Protein AF-B8FWB6-F1 (afdb_monomer_lite)

Organism: Desulfitobacterium hafniense (strain DSM 10664 / DCB-2) (NCBI:txid272564)

Radius of gyration: 32.92 Å; chains: 1; bounding box: 73×49×79 Å

Structure (mmCIF, N/CA/C/O backbone):
data_AF-B8FWB6-F1
#
_entry.id   AF-B8FWB6-F1
#
loop_
_atom_site.group_PDB
_atom_site.id
_atom_site.type_symbol
_atom_site.label_atom_id
_atom_site.label_alt_id
_atom_site.label_comp_id
_atom_site.label_asym_id
_atom_site.label_entity_id
_atom_site.label_seq_id
_atom_site.pdbx_PDB_ins_code
_atom_site.Cartn_x
_atom_site.Cartn_y
_atom_site.Cartn_z
_atom_site.occupancy
_atom_site.B_iso_or_equiv
_atom_site.auth_seq_id
_atom_site.auth_comp_id
_atom_site.auth_asym_id
_atom_site.auth_atom_id
_atom_site.pdbx_PDB_model_num
ATOM 1 N N . MET A 1 1 ? -15.946 18.184 -2.986 1.00 56.81 1 MET A N 1
ATOM 2 C CA . MET A 1 1 ? -15.742 16.822 -3.520 1.00 56.81 1 MET A CA 1
ATOM 3 C C . MET A 1 1 ? -15.189 15.995 -2.374 1.00 56.81 1 MET A C 1
ATOM 5 O O . MET A 1 1 ? -14.313 16.509 -1.695 1.00 56.81 1 MET A O 1
ATOM 9 N N . PHE A 1 2 ? -15.755 14.824 -2.084 1.00 66.94 2 PHE A N 1
ATOM 10 C CA . PHE A 1 2 ? -15.231 13.931 -1.046 1.00 66.94 2 PHE A CA 1
ATOM 11 C C . PHE A 1 2 ? -14.484 12.796 -1.743 1.00 66.94 2 PHE A C 1
ATOM 13 O O . PHE A 1 2 ? -15.059 12.177 -2.639 1.00 66.94 2 PHE A O 1
ATOM 20 N N . ALA A 1 3 ? -13.228 12.555 -1.376 1.00 77.62 3 ALA A N 1
ATOM 21 C CA . ALA A 1 3 ? -12.459 11.421 -1.881 1.00 77.62 3 ALA A CA 1
ATOM 22 C C . ALA A 1 3 ? -12.557 10.273 -0.873 1.00 77.62 3 ALA A C 1
ATOM 24 O O . ALA A 1 3 ? -12.414 10.500 0.328 1.00 77.62 3 ALA A O 1
ATOM 25 N N . LEU A 1 4 ? -12.838 9.061 -1.352 1.00 84.69 4 LEU A N 1
ATOM 26 C CA . LEU A 1 4 ? -12.822 7.849 -0.538 1.00 84.69 4 LEU A CA 1
ATOM 27 C C . LEU A 1 4 ? -11.681 6.964 -1.027 1.00 84.69 4 LEU A C 1
ATOM 29 O O . LEU A 1 4 ? -11.720 6.466 -2.152 1.00 84.69 4 LEU A O 1
ATOM 33 N N . TYR A 1 5 ? -10.698 6.750 -0.164 1.00 90.81 5 TYR A N 1
ATOM 34 C CA . TYR A 1 5 ? -9.615 5.810 -0.392 1.00 90.81 5 TYR A CA 1
ATOM 35 C C . TYR A 1 5 ? -9.910 4.529 0.369 1.00 90.81 5 TYR A C 1
ATOM 37 O O . TYR A 1 5 ? -10.169 4.550 1.573 1.00 90.81 5 TYR A O 1
ATOM 45 N N . ARG A 1 6 ? -9.867 3.409 -0.347 1.00 94.12 6 ARG A N 1
ATOM 46 C CA . ARG A 1 6 ? -10.013 2.076 0.220 1.00 94.12 6 ARG A CA 1
ATOM 47 C C . ARG A 1 6 ? -8.714 1.316 0.016 1.00 94.12 6 ARG A C 1
ATOM 49 O O . ARG A 1 6 ? -8.237 1.219 -1.111 1.00 94.12 6 ARG A O 1
ATOM 56 N N . LEU A 1 7 ? -8.187 0.761 1.098 1.00 94.12 7 LEU A N 1
ATOM 57 C CA . LEU A 1 7 ? -7.003 -0.085 1.080 1.00 94.12 7 LEU A CA 1
ATOM 58 C C . LEU A 1 7 ? -7.330 -1.413 1.755 1.00 94.12 7 LEU A C 1
ATOM 60 O O . LEU A 1 7 ? -7.676 -1.436 2.934 1.00 94.12 7 LEU A O 1
ATOM 64 N N . ASP A 1 8 ? -7.215 -2.505 1.010 1.00 94.50 8 ASP A N 1
ATOM 65 C CA . ASP A 1 8 ? -7.335 -3.862 1.537 1.00 94.50 8 ASP A CA 1
ATOM 66 C C . ASP A 1 8 ? -5.921 -4.424 1.802 1.00 94.50 8 ASP A C 1
ATOM 68 O O . ASP A 1 8 ? -5.009 -4.245 0.994 1.00 94.50 8 ASP A O 1
ATOM 72 N N . LEU A 1 9 ? -5.728 -5.061 2.959 1.00 92.81 9 LEU A N 1
ATOM 73 C CA . LEU A 1 9 ? -4.453 -5.599 3.450 1.00 92.81 9 LEU A CA 1
ATOM 74 C C . LEU A 1 9 ? -4.632 -7.058 3.895 1.00 92.81 9 LEU A C 1
ATOM 76 O O . LEU A 1 9 ? -5.729 -7.444 4.312 1.00 92.81 9 LEU A O 1
ATOM 80 N N . GLU A 1 10 ? -3.546 -7.840 3.857 1.00 91.62 10 GLU A N 1
ATOM 81 C CA . GLU A 1 10 ? -3.520 -9.268 4.236 1.00 91.62 10 GLU A CA 1
ATOM 82 C C . GLU A 1 10 ? -4.704 -10.049 3.629 1.00 91.62 10 GLU A C 1
ATOM 84 O O . GLU A 1 10 ? -5.541 -10.596 4.349 1.00 91.62 10 GLU A O 1
ATOM 89 N N . ASP A 1 11 ? -4.828 -10.020 2.299 1.00 91.94 11 ASP A N 1
ATOM 90 C CA . ASP A 1 11 ? -5.892 -10.704 1.546 1.00 91.94 11 ASP A CA 1
ATOM 91 C C . ASP A 1 11 ? -7.320 -10.355 2.010 1.00 91.94 11 ASP A C 1
ATOM 93 O O . ASP A 1 11 ? -8.226 -11.189 2.052 1.00 91.94 11 ASP A O 1
ATOM 97 N N . GLY A 1 12 ? -7.535 -9.090 2.384 1.00 90.88 12 GLY A N 1
ATOM 98 C CA . GLY A 1 12 ? -8.841 -8.583 2.815 1.00 90.88 12 GLY A CA 1
ATOM 99 C C . GLY A 1 12 ? -9.182 -8.896 4.273 1.00 90.88 12 GLY A C 1
ATOM 100 O O . GLY A 1 12 ? -10.311 -8.662 4.715 1.00 90.88 12 GLY A O 1
ATOM 101 N N . LYS A 1 13 ? -8.222 -9.400 5.058 1.00 93.50 13 LYS A N 1
ATOM 102 C CA . LYS A 1 13 ? -8.368 -9.510 6.513 1.00 93.50 13 LYS A CA 1
ATOM 103 C C . LYS A 1 13 ? -8.562 -8.140 7.156 1.00 93.50 13 LYS A C 1
ATOM 105 O O . LYS A 1 13 ? -9.399 -8.016 8.055 1.00 93.50 13 LYS A O 1
ATOM 110 N N . TYR A 1 14 ? -7.834 -7.133 6.681 1.00 94.06 14 TYR A N 1
ATOM 111 C CA . TYR A 1 14 ? -7.979 -5.755 7.126 1.00 94.06 14 TYR A CA 1
ATOM 112 C C . TYR A 1 14 ? -8.366 -4.849 5.956 1.00 94.06 14 TYR A C 1
ATOM 114 O O . TYR A 1 14 ? -7.810 -4.964 4.867 1.00 94.06 14 TYR A O 1
ATOM 122 N N . THR A 1 15 ? -9.283 -3.914 6.195 1.00 94.31 15 THR A N 1
ATOM 123 C CA . THR A 1 15 ? -9.647 -2.873 5.224 1.00 94.31 15 THR A CA 1
ATOM 124 C C . THR A 1 15 ? -9.600 -1.517 5.908 1.00 94.31 15 THR A C 1
ATOM 126 O O . THR A 1 15 ? -10.171 -1.351 6.984 1.00 94.31 15 THR A O 1
ATOM 129 N N . ILE A 1 16 ? -8.956 -0.540 5.281 1.00 92.50 16 ILE A N 1
ATOM 130 C CA . ILE A 1 16 ? -8.940 0.854 5.722 1.00 92.50 16 ILE A CA 1
ATOM 131 C C . ILE A 1 16 ? -9.769 1.677 4.747 1.00 92.50 16 ILE A C 1
ATOM 133 O O . ILE A 1 16 ? -9.596 1.578 3.532 1.00 92.50 16 ILE A O 1
ATOM 137 N N . LEU A 1 17 ? -10.660 2.493 5.298 1.00 92.44 17 LEU A N 1
ATOM 138 C CA . LEU A 1 17 ? -11.448 3.481 4.582 1.00 92.44 17 LEU A CA 1
ATOM 139 C C . LEU A 1 17 ? -11.032 4.861 5.087 1.00 92.44 17 LEU A C 1
ATOM 141 O O . LEU A 1 17 ? -11.233 5.195 6.257 1.00 92.44 17 LEU A O 1
ATOM 145 N N . LEU A 1 18 ? -10.429 5.649 4.203 1.00 91.25 18 LEU A N 1
ATOM 146 C CA . LEU A 1 18 ? -10.054 7.028 4.475 1.00 91.25 18 LEU A CA 1
ATOM 147 C C . LEU A 1 18 ? -10.947 7.944 3.647 1.00 91.25 18 LEU A C 1
ATOM 149 O O . LEU A 1 18 ? -10.930 7.874 2.417 1.00 91.25 18 LEU A O 1
ATOM 153 N N . GLN A 1 19 ? -11.719 8.802 4.304 1.00 89.81 19 GLN A N 1
ATOM 154 C CA . GLN A 1 19 ? -12.521 9.803 3.612 1.00 89.81 19 GLN A CA 1
ATOM 155 C C . GLN A 1 19 ? -11.936 11.190 3.850 1.00 89.81 19 GLN A C 1
ATOM 157 O O . GLN A 1 19 ? -11.780 11.621 4.992 1.00 89.81 19 GLN A O 1
ATOM 162 N N . GLU A 1 20 ? -11.647 11.899 2.766 1.00 85.81 20 GLU A N 1
ATOM 163 C CA . GLU A 1 20 ? -11.200 13.288 2.799 1.00 85.81 20 GLU A CA 1
ATOM 164 C C . GLU A 1 20 ? -12.361 14.222 2.441 1.00 85.81 20 GLU A C 1
ATOM 166 O O . GLU A 1 20 ? -13.031 14.058 1.415 1.00 85.81 20 GLU A O 1
ATOM 171 N N . GLY A 1 21 ? -12.608 15.206 3.306 1.00 81.50 21 GLY A N 1
ATOM 172 C CA . GLY A 1 21 ? -13.587 16.273 3.111 1.00 81.50 21 GLY A CA 1
ATOM 173 C C . GLY A 1 21 ? -13.016 17.651 3.441 1.00 81.50 21 GLY A C 1
ATOM 174 O O . GLY A 1 21 ? -11.816 17.802 3.627 1.00 81.50 21 GLY A O 1
ATOM 175 N N . LEU A 1 22 ? -13.887 18.665 3.535 1.00 72.94 22 LEU A N 1
ATOM 176 C CA . LEU A 1 22 ? -13.553 20.072 3.832 1.00 72.94 22 LEU A CA 1
ATOM 177 C C . LEU A 1 22 ? -12.783 20.238 5.165 1.00 72.94 22 LEU A C 1
ATOM 179 O O . LEU A 1 22 ? -13.369 20.577 6.192 1.00 72.94 22 LEU A O 1
ATOM 183 N N . GLY A 1 23 ? -11.474 19.977 5.154 1.00 72.69 23 GLY A N 1
ATOM 184 C CA . GLY A 1 23 ? -10.579 20.074 6.310 1.00 72.69 23 GLY A CA 1
ATOM 185 C C . GLY A 1 23 ? -10.766 18.989 7.378 1.00 72.69 23 GLY A C 1
ATOM 186 O O . GLY A 1 23 ? -10.279 19.153 8.494 1.00 72.69 23 GLY A O 1
ATOM 187 N N . LYS A 1 24 ? -11.484 17.899 7.078 1.00 77.81 24 LYS A N 1
ATOM 188 C CA . LYS A 1 24 ? -11.668 16.765 7.995 1.00 77.81 24 LYS A CA 1
ATOM 189 C C . LYS A 1 24 ? -11.364 15.456 7.289 1.00 77.81 24 LYS A C 1
ATOM 191 O O . LYS A 1 24 ? -11.783 15.257 6.151 1.00 77.81 24 LYS A O 1
ATOM 196 N N . PHE A 1 25 ? -10.712 14.567 8.025 1.00 83.00 25 PHE A N 1
ATOM 197 C CA . PHE A 1 25 ? -10.454 13.195 7.620 1.00 83.00 25 PHE A CA 1
ATOM 198 C C . PHE A 1 25 ? -11.224 12.256 8.544 1.00 83.00 25 PHE A C 1
ATOM 200 O O . PHE A 1 25 ? -11.179 12.429 9.765 1.00 83.00 25 PHE A O 1
ATOM 207 N N . SER A 1 26 ? -11.937 11.285 7.978 1.00 86.12 26 SER A N 1
ATOM 208 C CA . SER A 1 26 ? -12.396 10.119 8.734 1.00 86.12 26 SER A CA 1
ATOM 209 C C . SER A 1 26 ? -11.491 8.935 8.421 1.00 86.12 26 SER A C 1
ATOM 211 O O . SER A 1 26 ? -11.098 8.715 7.274 1.00 86.12 26 SER A O 1
ATOM 213 N N . PHE A 1 27 ? -11.136 8.200 9.470 1.00 88.75 27 PHE A N 1
ATOM 214 C CA . PHE A 1 27 ? -10.385 6.958 9.385 1.00 88.75 27 PHE A CA 1
ATOM 215 C C . PHE A 1 27 ? -11.251 5.853 9.979 1.00 88.75 27 PHE A C 1
ATOM 217 O O . PHE A 1 27 ? -11.571 5.884 11.169 1.00 88.75 27 PHE A O 1
ATOM 224 N N . GLU A 1 28 ? -11.632 4.887 9.153 1.00 90.38 28 GLU A N 1
ATOM 225 C CA . GLU A 1 28 ? -12.371 3.704 9.576 1.00 90.38 28 GLU A CA 1
ATOM 226 C C . GLU A 1 28 ? -11.577 2.451 9.213 1.00 90.38 28 GLU A C 1
ATOM 228 O O . GLU A 1 28 ? -11.095 2.308 8.090 1.00 90.38 28 GLU A O 1
ATOM 233 N N . ALA A 1 29 ? -11.458 1.526 10.164 1.00 91.94 29 ALA A N 1
ATOM 234 C CA . ALA A 1 29 ? -10.860 0.221 9.931 1.00 91.94 29 ALA A CA 1
ATOM 235 C C . ALA A 1 29 ? -11.925 -0.869 10.037 1.00 91.94 29 ALA A C 1
ATOM 237 O O . ALA A 1 29 ? -12.797 -0.837 10.913 1.00 91.94 29 ALA A O 1
ATOM 238 N N . LEU A 1 30 ? -11.827 -1.861 9.159 1.00 93.06 30 LEU A N 1
ATOM 239 C CA . LEU A 1 30 ? -12.614 -3.080 9.196 1.00 93.06 30 LEU A CA 1
ATOM 240 C C . LEU A 1 30 ? -11.688 -4.280 9.405 1.00 93.06 30 LEU A C 1
ATOM 242 O O . LEU A 1 30 ? -10.607 -4.345 8.819 1.00 93.06 30 LEU A O 1
ATOM 246 N N . ARG A 1 31 ? -12.145 -5.263 10.181 1.00 92.50 31 ARG A N 1
ATOM 247 C CA . ARG A 1 31 ? -11.536 -6.595 10.275 1.00 92.50 31 ARG A CA 1
ATOM 248 C C . ARG A 1 31 ? -12.531 -7.626 9.785 1.00 92.50 31 ARG A C 1
ATOM 250 O O . ARG A 1 31 ? -13.647 -7.691 10.304 1.00 92.50 31 ARG A O 1
ATOM 257 N N . HIS A 1 32 ? -12.154 -8.403 8.774 1.00 92.75 32 HIS A N 1
ATOM 258 C CA . HIS A 1 32 ? -13.056 -9.344 8.101 1.00 92.75 32 HIS A CA 1
ATOM 259 C C . HIS A 1 32 ? -14.400 -8.687 7.715 1.00 92.75 32 HIS A C 1
ATOM 261 O O . HIS A 1 32 ? -15.478 -9.233 7.957 1.00 92.75 32 HIS A O 1
ATOM 267 N N . GLY A 1 33 ? -14.333 -7.458 7.190 1.00 91.88 33 GLY A N 1
ATOM 268 C CA . GLY A 1 33 ? -15.495 -6.682 6.745 1.00 91.88 33 GLY A CA 1
ATOM 269 C C . GLY A 1 33 ? -16.361 -6.056 7.847 1.00 91.88 33 GLY A C 1
ATOM 270 O O . GLY A 1 33 ? -17.363 -5.421 7.529 1.00 91.88 33 GLY A O 1
ATOM 271 N N . LYS A 1 34 ? -16.011 -6.194 9.133 1.00 90.75 34 LYS A N 1
ATOM 272 C CA . LYS A 1 34 ? -16.752 -5.578 10.250 1.00 90.75 34 LYS A CA 1
ATOM 273 C C . LYS A 1 34 ? -15.994 -4.398 10.835 1.00 90.75 34 LYS A C 1
ATOM 275 O O . LYS A 1 34 ? -14.781 -4.486 10.993 1.00 90.75 34 LYS A O 1
ATOM 280 N N . SER A 1 35 ? -16.718 -3.336 11.203 1.00 91.25 35 SER A N 1
ATOM 281 C CA . SER A 1 35 ? -16.140 -2.162 11.870 1.00 91.25 35 SER A CA 1
ATOM 282 C C . SER A 1 35 ? -15.335 -2.579 13.086 1.00 91.25 35 SER A C 1
ATOM 284 O O . SER A 1 35 ? -15.798 -3.353 13.931 1.00 91.25 35 SER A O 1
ATOM 286 N N . TRP A 1 36 ? -14.124 -2.055 13.151 1.00 88.25 36 TRP A N 1
ATOM 287 C CA . TRP A 1 36 ? -13.141 -2.490 14.101 1.00 88.25 36 TRP A CA 1
ATOM 288 C C . TRP A 1 36 ? -12.570 -1.292 14.854 1.00 88.25 36 TRP A C 1
ATOM 290 O O . TRP A 1 36 ? -12.093 -0.328 14.264 1.00 88.25 36 TRP A O 1
ATOM 300 N N . ARG A 1 37 ? -12.728 -1.323 16.181 1.00 77.62 37 ARG A N 1
ATOM 301 C CA . ARG A 1 37 ? -12.531 -0.155 17.056 1.00 77.62 37 ARG A CA 1
ATOM 302 C C . ARG A 1 37 ? -11.225 -0.181 17.832 1.00 77.62 37 ARG A C 1
ATOM 304 O O . ARG A 1 37 ? -10.782 0.871 18.277 1.00 77.62 37 ARG A O 1
ATOM 311 N N . ASP A 1 38 ? -10.651 -1.363 18.023 1.00 76.81 38 ASP A N 1
ATOM 312 C CA . ASP A 1 38 ? -9.384 -1.511 18.724 1.00 76.81 38 ASP A CA 1
ATOM 313 C C . ASP A 1 38 ? -8.263 -1.647 17.700 1.00 76.81 38 ASP A C 1
ATOM 315 O O . ASP A 1 38 ? -8.044 -2.714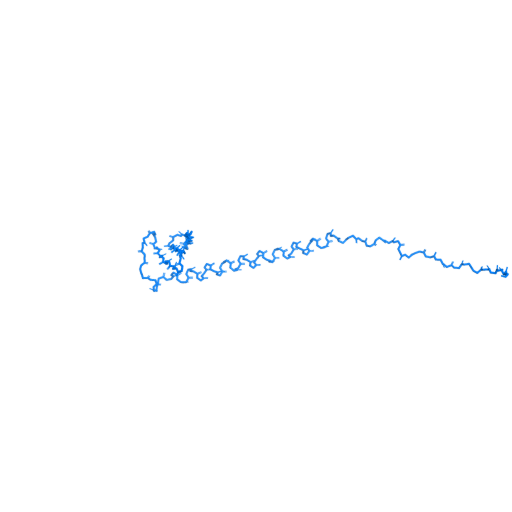 17.136 1.00 76.81 38 ASP A O 1
ATOM 319 N N . LEU A 1 39 ? -7.611 -0.524 17.413 1.00 73.62 39 LEU A N 1
ATOM 320 C CA . LEU A 1 39 ? -6.486 -0.461 16.480 1.00 73.62 39 LEU A CA 1
ATOM 321 C C . LEU A 1 39 ? -5.156 -0.795 17.171 1.00 73.62 39 LEU A C 1
ATOM 323 O O . LEU A 1 39 ? -4.119 -0.868 16.510 1.00 73.62 39 LEU A O 1
ATOM 327 N N . VAL A 1 40 ? -5.166 -0.968 18.497 1.00 72.44 40 VAL A N 1
ATOM 328 C CA . VAL A 1 40 ? -3.971 -1.215 19.300 1.00 72.44 40 VAL A CA 1
ATOM 329 C C . VAL A 1 40 ? -3.792 -2.724 19.472 1.00 72.44 40 VAL A C 1
ATOM 331 O O . VAL A 1 40 ? -4.655 -3.418 19.989 1.00 72.44 40 VAL A O 1
ATOM 334 N N . GLY A 1 41 ? -2.638 -3.249 19.055 1.00 71.38 41 GLY A N 1
ATOM 335 C CA . GLY A 1 41 ? -2.227 -4.624 19.373 1.00 71.38 41 GLY A CA 1
ATOM 336 C C . GLY A 1 41 ? -2.654 -5.729 18.399 1.00 71.38 41 GLY A C 1
ATOM 337 O O . GLY A 1 41 ? -2.276 -6.875 18.607 1.00 71.38 41 GLY A O 1
ATOM 338 N N . ASP A 1 42 ? -3.361 -5.424 17.313 1.00 72.00 42 ASP A N 1
ATOM 339 C CA . ASP A 1 42 ? -3.827 -6.445 16.351 1.00 72.00 42 ASP A CA 1
ATOM 340 C C . ASP A 1 42 ? -3.183 -6.274 14.968 1.00 72.00 42 ASP A C 1
ATOM 342 O O . ASP A 1 42 ? -3.833 -6.354 13.930 1.00 72.00 42 ASP A O 1
ATOM 346 N N . ASN A 1 43 ? -1.879 -5.993 14.957 1.00 86.44 43 ASN A N 1
ATOM 347 C CA . ASN A 1 43 ? -1.013 -6.003 13.774 1.00 86.44 43 ASN A CA 1
ATOM 348 C C . ASN A 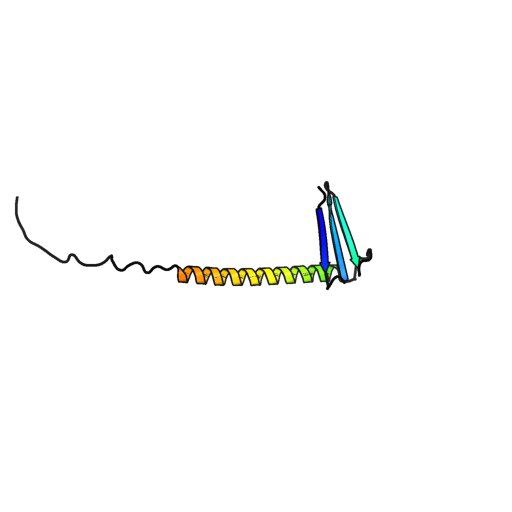1 43 ? -1.465 -5.163 12.564 1.00 86.44 43 ASN A C 1
ATOM 350 O O . ASN A 1 43 ? -0.791 -5.202 11.546 1.00 86.44 43 ASN A O 1
ATOM 354 N N . LEU A 1 44 ? -2.517 -4.341 12.646 1.00 86.31 44 LEU A N 1
ATOM 355 C CA . LEU A 1 44 ? -2.955 -3.498 11.528 1.00 86.31 44 LEU A CA 1
ATOM 356 C C . LEU A 1 44 ? -1.851 -2.529 11.091 1.00 86.31 44 LEU A C 1
ATOM 358 O O . LEU A 1 44 ? -1.573 -2.382 9.905 1.00 86.31 44 LEU A O 1
ATOM 362 N N . VAL A 1 45 ? -1.189 -1.897 12.062 1.00 88.12 45 VAL A N 1
ATOM 363 C CA . VAL A 1 45 ? -0.036 -1.021 11.805 1.00 88.12 45 VAL A CA 1
ATOM 364 C C . VAL A 1 45 ? 1.124 -1.815 11.209 1.00 88.12 45 VAL A C 1
ATOM 366 O O . VAL A 1 45 ? 1.786 -1.339 10.294 1.00 88.12 45 VAL A O 1
ATOM 369 N N . PHE A 1 46 ? 1.346 -3.041 11.685 1.00 90.19 46 PHE A N 1
ATOM 370 C CA . PHE A 1 46 ? 2.354 -3.927 11.112 1.00 90.19 46 PHE A CA 1
ATOM 371 C C . PHE A 1 46 ? 2.028 -4.268 9.650 1.00 90.19 46 PHE A C 1
ATOM 373 O O . PHE A 1 46 ? 2.893 -4.116 8.798 1.00 90.19 46 PHE A O 1
ATOM 380 N N . ALA A 1 47 ? 0.782 -4.631 9.340 1.00 90.25 47 ALA A N 1
ATOM 381 C CA . ALA A 1 47 ? 0.320 -4.921 7.985 1.00 90.25 47 ALA A CA 1
ATOM 382 C C . ALA A 1 47 ? 0.467 -3.706 7.055 1.00 90.25 47 ALA A C 1
ATOM 384 O O . ALA A 1 47 ? 0.907 -3.848 5.917 1.00 90.25 47 ALA A O 1
ATOM 385 N N . LEU A 1 48 ? 0.164 -2.501 7.552 1.00 91.31 48 LEU A N 1
ATOM 386 C CA . LEU A 1 48 ? 0.410 -1.246 6.837 1.00 91.31 48 LEU A CA 1
ATOM 387 C C . LEU A 1 48 ? 1.894 -1.048 6.514 1.00 91.31 48 LEU A C 1
ATOM 389 O O . LEU A 1 48 ? 2.238 -0.765 5.369 1.00 91.31 48 LEU A O 1
ATOM 393 N N . VAL A 1 49 ? 2.774 -1.212 7.504 1.00 93.44 49 VAL A N 1
ATOM 394 C CA . VAL A 1 49 ? 4.225 -1.065 7.313 1.00 93.44 49 VAL A CA 1
ATOM 395 C C . VAL A 1 49 ? 4.759 -2.117 6.344 1.00 93.44 49 VAL A C 1
ATOM 397 O O . VAL A 1 49 ? 5.523 -1.774 5.446 1.00 93.44 49 VAL A O 1
ATOM 400 N N . SER A 1 50 ? 4.334 -3.375 6.472 1.00 93.56 50 SER A N 1
ATOM 401 C CA . SER A 1 50 ? 4.683 -4.438 5.524 1.00 93.56 50 SER A CA 1
ATOM 402 C C . SER A 1 50 ? 4.264 -4.072 4.104 1.00 93.56 50 SER A C 1
ATOM 404 O O . SER A 1 50 ? 5.079 -4.168 3.190 1.00 93.56 50 SER A O 1
ATOM 406 N N . ARG A 1 51 ? 3.045 -3.545 3.922 1.00 94.69 51 ARG A N 1
ATOM 407 C CA . ARG A 1 51 ? 2.566 -3.124 2.605 1.00 94.69 51 ARG A CA 1
ATOM 408 C C . ARG A 1 51 ? 3.382 -1.976 2.013 1.00 94.69 51 ARG A C 1
ATOM 410 O O . ARG A 1 51 ? 3.659 -1.990 0.820 1.00 94.69 51 ARG A O 1
ATOM 417 N N . ILE A 1 52 ? 3.777 -0.995 2.825 1.00 95.19 52 ILE A N 1
ATOM 418 C CA . ILE A 1 52 ? 4.658 0.093 2.375 1.00 95.19 52 ILE A CA 1
ATOM 419 C C . ILE A 1 52 ? 5.994 -0.480 1.900 1.00 95.19 52 ILE A C 1
ATOM 421 O O . ILE A 1 52 ? 6.424 -0.164 0.798 1.00 95.19 52 ILE A O 1
ATOM 425 N N . ARG A 1 53 ? 6.600 -1.384 2.675 1.00 96.81 53 ARG A N 1
ATOM 426 C CA . ARG A 1 53 ? 7.879 -2.008 2.312 1.00 96.81 53 ARG A CA 1
ATOM 427 C C . ARG A 1 53 ? 7.805 -2.811 1.014 1.00 96.81 53 ARG A C 1
ATOM 429 O O . ARG A 1 53 ? 8.738 -2.761 0.223 1.00 96.81 53 ARG A O 1
ATOM 436 N N . GLU A 1 54 ? 6.716 -3.543 0.787 1.00 95.38 54 GLU A N 1
ATOM 437 C CA . GLU A 1 54 ? 6.478 -4.252 -0.479 1.00 95.38 54 GLU A CA 1
ATOM 438 C C . GLU A 1 54 ? 6.386 -3.289 -1.667 1.00 95.38 54 GLU A C 1
ATOM 440 O O . GLU A 1 54 ? 6.962 -3.546 -2.725 1.00 95.38 54 GLU A O 1
ATOM 445 N N . LEU A 1 55 ? 5.663 -2.177 -1.496 1.00 95.25 55 LEU A N 1
ATOM 446 C CA . LEU A 1 55 ? 5.517 -1.157 -2.533 1.00 95.25 55 LEU A CA 1
ATOM 447 C C . LEU A 1 55 ? 6.851 -0.463 -2.827 1.00 95.25 55 LEU A C 1
ATOM 449 O O . LEU A 1 55 ? 7.177 -0.267 -3.992 1.00 95.25 55 LEU A O 1
ATOM 453 N N . GLU A 1 56 ? 7.632 -0.135 -1.797 1.00 96.50 56 GLU A N 1
ATOM 454 C CA . GLU A 1 56 ? 8.975 0.438 -1.940 1.00 96.50 56 GLU A CA 1
ATOM 455 C C . GLU A 1 56 ? 9.928 -0.517 -2.667 1.00 96.50 56 GLU A C 1
ATOM 457 O O . GLU A 1 56 ? 10.652 -0.085 -3.559 1.00 96.50 56 GLU A O 1
ATOM 462 N N . ALA A 1 57 ? 9.903 -1.811 -2.331 1.00 96.06 57 ALA A N 1
ATOM 463 C CA . ALA A 1 57 ? 10.703 -2.820 -3.024 1.00 96.06 57 ALA A CA 1
ATOM 464 C C . ALA A 1 57 ? 10.313 -2.920 -4.505 1.00 96.06 57 ALA A C 1
ATOM 466 O O . ALA A 1 57 ? 11.168 -2.783 -5.370 1.00 96.06 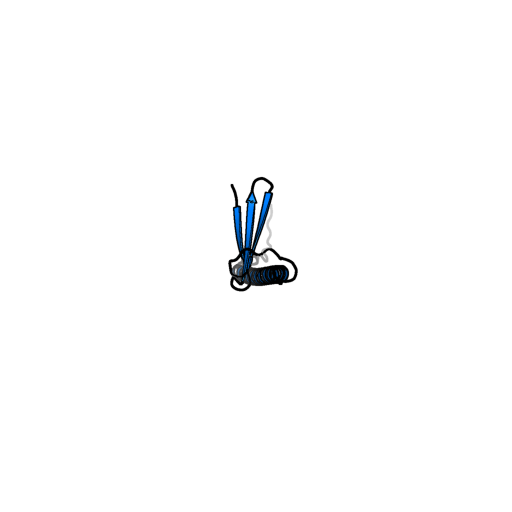57 ALA A O 1
ATOM 467 N N . THR A 1 58 ? 9.013 -3.032 -4.794 1.00 96.44 58 THR A N 1
ATOM 468 C CA . THR A 1 58 ? 8.503 -3.099 -6.175 1.00 96.44 58 THR A CA 1
ATOM 469 C C . THR A 1 58 ? 8.897 -1.861 -6.987 1.00 96.44 58 THR A C 1
ATOM 471 O O . THR A 1 58 ? 9.224 -1.964 -8.165 1.00 96.44 58 THR A O 1
ATOM 474 N N . LEU A 1 59 ? 8.853 -0.677 -6.368 1.00 96.25 59 LEU A N 1
ATOM 475 C CA . LEU A 1 59 ? 9.238 0.572 -7.019 1.00 96.25 59 LEU A CA 1
ATOM 476 C C . LEU A 1 59 ? 10.739 0.595 -7.320 1.00 96.25 59 LEU A C 1
ATOM 478 O O . LEU A 1 59 ? 11.122 0.986 -8.419 1.00 96.25 59 LEU A O 1
ATOM 482 N N . ASN A 1 60 ? 11.576 0.151 -6.380 1.00 96.31 60 ASN A N 1
ATOM 483 C CA . ASN A 1 60 ? 13.017 0.051 -6.602 1.00 96.31 60 ASN A CA 1
ATOM 484 C C . ASN A 1 60 ? 13.349 -0.920 -7.740 1.00 96.31 60 ASN A C 1
ATOM 486 O O . ASN A 1 60 ? 14.094 -0.532 -8.636 1.00 96.31 60 ASN A O 1
ATOM 490 N N . ASP A 1 61 ? 12.746 -2.111 -7.747 1.00 96.44 61 ASP A N 1
ATOM 491 C CA . ASP A 1 61 ? 12.951 -3.115 -8.798 1.00 96.44 61 ASP A CA 1
ATOM 492 C C . ASP A 1 61 ? 12.564 -2.548 -10.177 1.00 96.44 61 ASP A C 1
ATOM 494 O O . ASP A 1 61 ? 13.336 -2.616 -11.132 1.00 96.44 61 ASP A O 1
ATOM 498 N N . ALA A 1 62 ? 11.401 -1.891 -10.270 1.00 94.44 62 ALA A N 1
ATOM 499 C CA . ALA A 1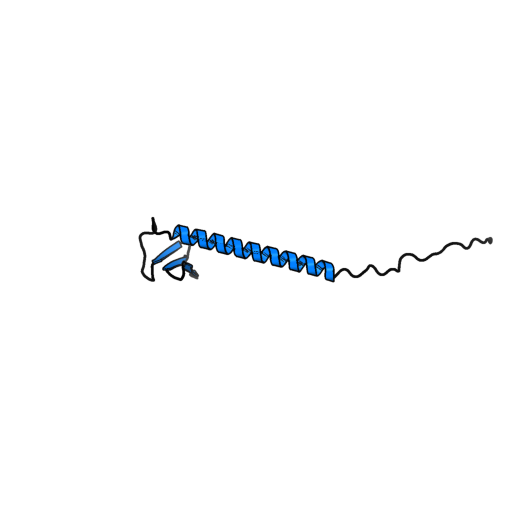 62 ? 10.957 -1.247 -11.506 1.00 94.44 62 ALA A CA 1
ATOM 500 C C . ALA A 1 62 ? 11.897 -0.109 -11.948 1.00 94.44 62 ALA A C 1
ATOM 502 O O . ALA A 1 62 ? 12.142 0.077 -13.139 1.00 94.44 62 ALA A O 1
ATOM 503 N N . CYS A 1 63 ? 12.437 0.668 -11.006 1.00 94.50 63 CYS A N 1
ATOM 504 C CA . CYS A 1 63 ? 13.412 1.712 -11.312 1.00 94.50 63 CYS A CA 1
ATOM 505 C C . CYS A 1 63 ? 14.760 1.153 -11.788 1.00 94.50 63 CYS A C 1
ATOM 507 O O . CYS A 1 63 ? 15.429 1.820 -12.575 1.00 94.50 63 CYS A O 1
ATOM 509 N N . GLU A 1 64 ? 15.188 -0.015 -11.309 1.00 95.88 64 GLU A N 1
ATOM 510 C CA . GLU A 1 64 ? 16.393 -0.686 -11.808 1.00 95.88 64 GLU A CA 1
ATOM 511 C C . GLU A 1 64 ? 16.189 -1.185 -13.240 1.00 95.88 64 GLU A C 1
ATOM 513 O O . GLU A 1 64 ? 16.998 -0.861 -14.107 1.00 95.88 64 GLU A O 1
ATOM 518 N N . GLU A 1 65 ? 15.062 -1.843 -13.522 1.00 95.31 65 GLU A N 1
ATOM 519 C CA . GLU A 1 65 ? 14.722 -2.312 -14.871 1.00 95.31 65 GLU A CA 1
ATOM 520 C C . GLU A 1 65 ? 14.666 -1.157 -15.887 1.00 95.31 65 GLU A C 1
ATOM 522 O O . GLU A 1 65 ? 15.216 -1.253 -16.985 1.00 95.31 65 GLU A O 1
ATOM 527 N N . ILE A 1 66 ? 14.070 -0.019 -15.507 1.00 94.50 66 ILE A N 1
ATOM 528 C CA . ILE A 1 66 ? 14.044 1.179 -16.360 1.00 94.50 66 ILE A CA 1
ATOM 529 C C . ILE A 1 66 ? 15.465 1.653 -16.694 1.00 94.50 66 ILE A C 1
ATOM 531 O O . ILE A 1 66 ? 15.737 1.956 -17.853 1.00 94.50 66 ILE A O 1
ATOM 535 N N . LYS A 1 67 ? 16.386 1.678 -15.721 1.00 94.56 67 LYS A N 1
ATOM 536 C CA . LYS A 1 67 ? 17.776 2.107 -15.960 1.00 94.56 67 LYS A CA 1
ATOM 537 C C . LYS A 1 67 ? 18.519 1.170 -16.909 1.00 94.56 67 LYS A C 1
ATOM 539 O O . LYS A 1 67 ? 19.289 1.639 -17.742 1.00 94.56 67 LYS A O 1
ATOM 544 N N . GLU A 1 68 ? 18.316 -0.140 -16.784 1.00 91.50 68 GLU A N 1
ATOM 545 C CA . GLU A 1 68 ? 18.933 -1.125 -17.681 1.00 91.50 68 GLU A CA 1
ATOM 546 C C . GLU A 1 68 ? 18.446 -0.958 -19.127 1.00 91.50 68 GLU A C 1
ATOM 548 O O . GLU A 1 68 ? 19.240 -1.001 -20.075 1.00 91.50 68 GLU A O 1
ATOM 553 N N . LEU A 1 69 ? 17.144 -0.714 -19.299 1.00 89.81 69 LEU A N 1
ATOM 554 C CA . LEU A 1 69 ? 16.548 -0.439 -20.604 1.00 89.81 69 LEU A CA 1
ATOM 555 C C . LEU A 1 69 ? 17.047 0.884 -21.198 1.00 89.81 69 LEU A C 1
ATOM 557 O O . LEU A 1 69 ? 17.353 0.932 -2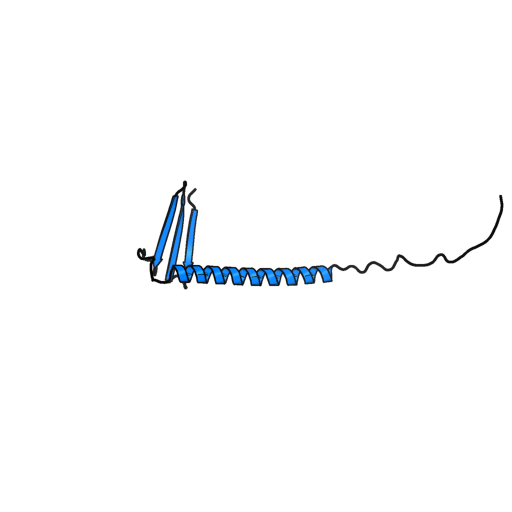2.389 1.00 89.81 69 LEU A O 1
ATOM 561 N N . GLU A 1 70 ? 17.167 1.938 -20.386 1.00 90.19 70 GLU A N 1
ATOM 562 C CA . GLU A 1 70 ? 17.728 3.226 -20.812 1.00 90.19 70 GLU A CA 1
ATOM 563 C C . GLU A 1 70 ? 19.187 3.091 -21.268 1.00 90.19 70 GLU A C 1
ATOM 565 O O . GLU A 1 70 ? 19.543 3.620 -22.319 1.00 90.19 70 GLU A O 1
ATOM 570 N N . GLY A 1 71 ? 20.016 2.335 -20.540 1.00 83.56 71 GLY A N 1
ATOM 571 C CA . GLY A 1 71 ? 21.399 2.068 -20.949 1.00 83.56 71 GLY A CA 1
ATOM 572 C C . GLY A 1 71 ? 21.483 1.304 -22.274 1.00 83.56 71 GLY A C 1
ATOM 573 O O . GLY A 1 71 ? 22.244 1.675 -23.162 1.00 83.56 71 GLY A O 1
ATOM 574 N N . SER A 1 72 ? 20.632 0.291 -22.449 1.00 80.00 72 SER A N 1
ATOM 575 C CA . SER A 1 72 ? 20.569 -0.481 -23.699 1.00 80.00 72 SER A CA 1
ATOM 576 C C . SER A 1 72 ? 20.139 0.367 -24.905 1.00 80.00 72 SER A C 1
ATOM 578 O O . SER A 1 72 ? 20.517 0.072 -26.040 1.00 80.00 72 SER A O 1
ATOM 580 N N . LEU A 1 73 ? 19.329 1.408 -24.680 1.00 81.94 73 LEU A N 1
ATOM 581 C CA . LEU A 1 73 ? 18.905 2.337 -25.726 1.00 81.94 73 LEU A CA 1
ATOM 582 C C . LEU A 1 73 ? 20.054 3.250 -26.178 1.00 81.94 73 LEU A C 1
ATOM 584 O O . LEU A 1 73 ? 20.166 3.508 -27.375 1.00 81.94 73 LEU A O 1
ATOM 588 N N . ASP A 1 74 ? 20.898 3.712 -25.251 1.00 76.50 74 ASP A N 1
ATOM 589 C CA . ASP A 1 74 ? 22.059 4.565 -25.555 1.00 76.50 74 ASP A CA 1
ATOM 590 C C . ASP A 1 74 ? 23.072 3.824 -26.446 1.00 76.50 74 ASP A C 1
ATOM 592 O O . ASP A 1 74 ? 23.495 4.337 -27.483 1.00 76.50 74 ASP A O 1
ATOM 596 N N . ASP A 1 75 ? 23.353 2.555 -26.130 1.00 74.06 75 ASP A N 1
ATOM 597 C CA . ASP A 1 75 ? 24.240 1.697 -26.929 1.00 74.06 75 ASP A CA 1
ATOM 598 C C . ASP A 1 75 ? 23.710 1.456 -28.356 1.00 74.06 75 ASP A C 1
ATOM 600 O O . ASP A 1 75 ? 24.482 1.351 -29.310 1.00 74.06 75 ASP A O 1
ATOM 604 N N . ALA A 1 76 ? 22.386 1.377 -28.526 1.00 72.56 76 ALA A N 1
ATOM 605 C CA . ALA A 1 76 ? 21.754 1.139 -29.823 1.00 72.56 76 ALA A CA 1
ATOM 606 C C . ALA A 1 76 ? 21.727 2.380 -30.737 1.00 72.56 76 ALA A C 1
ATOM 608 O O . ALA A 1 76 ? 21.518 2.236 -31.943 1.00 72.56 76 ALA A O 1
ATOM 609 N N . TYR A 1 77 ? 21.924 3.581 -30.181 1.00 64.06 77 TYR A N 1
ATOM 610 C CA . TYR A 1 77 ? 21.866 4.858 -30.901 1.00 64.06 77 TYR A CA 1
ATOM 611 C C . TYR A 1 77 ? 23.240 5.507 -31.151 1.00 64.06 77 TYR A C 1
ATOM 613 O O . TYR A 1 77 ? 23.295 6.601 -31.718 1.00 64.06 77 TYR A O 1
ATOM 621 N N . TYR A 1 78 ? 24.350 4.832 -30.825 1.00 61.59 78 TYR A N 1
ATOM 622 C CA . TYR A 1 78 ? 25.674 5.205 -31.333 1.00 61.59 78 TYR A CA 1
ATOM 623 C C . TYR A 1 78 ? 25.749 4.956 -32.850 1.00 61.59 78 TYR A C 1
ATOM 625 O O . TYR A 1 78 ? 26.131 3.883 -33.318 1.00 61.59 78 TYR A O 1
ATOM 633 N N . GLU A 1 79 ? 25.395 5.968 -33.643 1.00 63.53 79 GLU A N 1
ATOM 634 C CA . GLU A 1 79 ? 25.877 6.078 -35.019 1.00 63.53 79 GLU A CA 1
ATOM 635 C C . GLU A 1 79 ? 27.409 6.198 -34.966 1.00 63.53 79 GLU A C 1
ATOM 637 O O . GLU A 1 79 ? 27.942 7.077 -34.283 1.00 63.53 79 GLU A O 1
ATOM 642 N N . GLU A 1 80 ? 28.142 5.314 -35.655 1.00 61.00 80 GLU A N 1
ATOM 643 C CA . GLU A 1 80 ? 29.580 5.514 -35.854 1.00 61.00 80 GLU A CA 1
ATOM 644 C C . GLU A 1 80 ? 29.796 6.929 -36.418 1.00 61.00 80 GLU A C 1
ATOM 646 O O . GLU A 1 80 ? 29.154 7.274 -37.417 1.00 61.00 80 GLU A O 1
ATOM 651 N N . PRO A 1 81 ? 30.687 7.762 -35.842 1.00 54.31 81 PRO A N 1
ATOM 652 C CA . PRO A 1 81 ? 31.100 8.977 -36.524 1.00 54.31 81 PRO A CA 1
ATOM 653 C C . PRO A 1 81 ? 31.664 8.550 -37.878 1.00 54.31 81 PRO A C 1
ATOM 655 O O . PRO A 1 81 ? 32.676 7.847 -37.942 1.00 54.31 81 PRO A O 1
ATOM 658 N N . SER A 1 82 ? 30.962 8.908 -38.960 1.00 52.62 82 SER A N 1
ATOM 659 C CA . SER A 1 82 ? 31.352 8.503 -40.303 1.00 52.62 82 SER A CA 1
ATOM 660 C C . SER A 1 82 ? 32.791 8.937 -40.528 1.00 52.62 82 SER A C 1
ATOM 662 O O . SER A 1 82 ? 33.115 10.120 -40.425 1.00 52.62 82 SER A O 1
ATOM 664 N N . CYS A 1 83 ? 33.653 7.970 -40.813 1.00 47.38 83 CYS A N 1
ATOM 665 C CA . CYS A 1 83 ? 35.042 8.197 -41.161 1.00 47.38 83 CYS A CA 1
ATOM 666 C C . CYS A 1 83 ? 35.097 8.988 -42.487 1.00 47.38 83 CYS A C 1
ATOM 668 O O . CYS A 1 83 ? 35.137 8.399 -43.565 1.00 47.38 83 CYS A O 1
ATOM 670 N N . SER A 1 84 ? 35.016 10.320 -42.424 1.00 48.16 84 SER A N 1
ATOM 671 C CA . SER A 1 84 ? 35.251 11.223 -43.563 1.00 48.16 84 SER A CA 1
ATOM 672 C C . SER A 1 84 ? 36.153 12.412 -43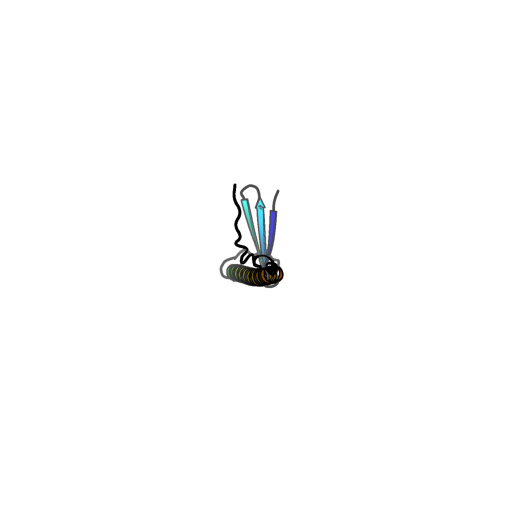.239 1.00 48.16 84 SER A C 1
ATOM 674 O O . SER A 1 84 ? 36.598 13.085 -44.163 1.00 48.16 84 SER A O 1
ATOM 676 N N . ASP A 1 85 ? 36.500 12.629 -41.971 1.00 52.12 85 ASP A N 1
ATOM 677 C CA . ASP A 1 85 ? 37.367 13.735 -41.566 1.00 52.12 85 ASP A CA 1
ATOM 678 C C . ASP A 1 85 ? 38.762 13.216 -41.208 1.00 52.12 85 ASP A C 1
ATOM 680 O O . ASP A 1 85 ? 39.161 13.248 -40.054 1.00 52.12 85 ASP A O 1
ATOM 684 N N . GLU A 1 86 ? 39.470 12.674 -42.206 1.00 61.19 86 GLU A N 1
ATOM 685 C CA . GLU A 1 86 ? 40.928 12.815 -42.374 1.00 61.19 86 GLU A CA 1
ATOM 686 C C . GLU A 1 86 ? 41.391 12.092 -43.659 1.00 61.19 86 GLU A C 1
ATOM 688 O O . GLU A 1 86 ? 41.733 10.909 -43.652 1.00 61.19 86 GLU A O 1
ATOM 693 N N . PHE A 1 87 ? 41.430 12.812 -44.790 1.00 46.03 87 PHE A N 1
ATOM 694 C CA . PHE A 1 87 ? 42.243 12.413 -45.948 1.00 46.03 87 PHE A CA 1
ATOM 695 C C . PHE A 1 87 ? 42.842 13.634 -46.680 1.00 46.03 87 PHE A C 1
ATOM 697 O O . PHE A 1 87 ? 42.233 14.222 -47.564 1.00 46.03 87 PHE A O 1
ATOM 704 N N . ASP A 1 88 ? 44.054 13.987 -46.246 1.00 51.50 88 ASP A N 1
ATOM 705 C CA . ASP A 1 88 ? 45.246 14.296 -47.057 1.00 51.50 88 ASP A CA 1
ATOM 706 C C . ASP A 1 88 ? 45.221 15.459 -48.085 1.00 51.50 88 ASP A C 1
ATOM 708 O O . ASP A 1 88 ? 44.829 15.291 -49.236 1.00 51.50 88 ASP A O 1
ATOM 712 N N . GLU A 1 89 ? 45.842 16.596 -47.735 1.00 48.28 89 GLU A N 1
ATOM 713 C CA . GLU A 1 89 ? 46.558 17.436 -48.716 1.00 48.28 89 GLU A CA 1
ATOM 714 C C . GLU A 1 89 ? 48.015 17.666 -48.290 1.00 48.28 89 GLU A C 1
ATOM 716 O O . GLU A 1 89 ? 48.470 18.746 -47.903 1.00 48.28 89 GLU A O 1
ATOM 721 N N . ARG A 1 90 ? 48.793 16.592 -48.410 1.00 47.41 90 ARG A N 1
ATOM 722 C CA . ARG A 1 90 ? 50.245 16.634 -48.528 1.00 47.41 90 ARG A CA 1
ATOM 723 C C . ARG A 1 90 ? 50.645 17.150 -49.924 1.00 47.41 90 ARG A C 1
ATOM 725 O O . ARG A 1 90 ? 50.556 16.436 -50.912 1.00 47.41 90 ARG A O 1
ATOM 732 N N . ILE A 1 91 ? 51.207 18.361 -49.942 1.00 48.41 91 ILE A N 1
ATOM 733 C CA . ILE A 1 91 ? 52.210 18.889 -50.893 1.00 48.41 91 ILE A CA 1
ATOM 734 C C . ILE A 1 91 ? 51.754 19.147 -52.346 1.00 48.41 91 ILE A C 1
ATOM 736 O O . ILE A 1 91 ? 51.710 18.257 -53.193 1.00 48.41 91 ILE A O 1
ATOM 740 N N . ARG A 1 92 ? 51.713 20.440 -52.698 1.00 48.09 92 ARG A N 1
ATOM 741 C CA . ARG A 1 92 ? 52.415 20.939 -53.891 1.00 48.09 92 ARG A CA 1
ATOM 742 C C . ARG A 1 92 ? 53.035 22.313 -53.611 1.00 48.09 92 ARG A C 1
ATOM 744 O O . ARG A 1 92 ? 52.351 23.327 -53.615 1.00 48.09 92 ARG A O 1
ATOM 751 N N . CYS A 1 93 ? 54.346 22.328 -53.365 1.00 50.56 93 CYS A N 1
ATOM 752 C CA . CYS A 1 93 ? 55.159 23.495 -53.696 1.00 50.56 93 CYS A CA 1
ATOM 753 C C . CYS A 1 93 ? 55.166 23.657 -55.223 1.00 50.56 93 CYS A C 1
ATOM 755 O O . CYS A 1 93 ? 55.248 22.647 -55.925 1.00 50.56 93 CYS A O 1
ATOM 757 N N . ASN A 1 94 ? 55.035 24.900 -55.686 1.00 47.34 94 ASN A N 1
ATOM 758 C CA . ASN A 1 94 ? 55.786 25.586 -56.753 1.00 47.34 94 ASN A CA 1
ATOM 759 C C . ASN A 1 94 ? 55.061 26.928 -56.963 1.00 47.34 94 ASN A C 1
ATOM 761 O O . ASN A 1 94 ? 53.854 26.944 -57.186 1.00 47.34 94 ASN A O 1
ATOM 765 N N . GLU A 1 95 ? 55.665 28.032 -56.520 1.00 56.78 95 GLU A N 1
ATOM 766 C CA . GLU A 1 95 ? 56.448 28.936 -57.385 1.00 56.78 95 GLU A CA 1
ATOM 767 C C . GLU A 1 95 ? 55.551 29.570 -58.457 1.00 56.78 95 GLU A C 1
ATOM 769 O O . GLU A 1 95 ? 55.038 28.865 -59.317 1.00 56.78 95 GLU A O 1
ATOM 774 N N . ASP A 1 96 ? 55.290 30.878 -58.326 1.00 51.03 96 ASP A N 1
ATOM 775 C CA . ASP A 1 96 ? 55.489 31.874 -59.395 1.00 51.03 96 ASP A CA 1
ATOM 776 C C . ASP A 1 96 ? 54.760 33.197 -59.074 1.00 51.03 96 ASP A C 1
ATOM 778 O O . ASP A 1 96 ? 53.537 33.310 -59.128 1.00 51.03 96 ASP A O 1
ATOM 782 N N . ASP A 1 97 ? 55.566 34.195 -58.708 1.00 50.72 97 ASP A N 1
ATOM 783 C CA . ASP A 1 97 ? 55.561 35.569 -59.225 1.00 50.72 97 ASP A CA 1
ATOM 784 C C . ASP A 1 97 ? 54.229 36.229 -59.650 1.00 50.72 97 ASP A C 1
ATOM 786 O O . ASP A 1 97 ? 53.692 35.955 -60.729 1.00 50.72 97 ASP A O 1
ATOM 790 N N . LYS A 1 98 ? 53.825 37.277 -58.911 1.00 41.06 98 LYS A N 1
ATOM 791 C CA . LYS A 1 98 ? 53.868 38.688 -59.375 1.00 41.06 98 LYS A CA 1
ATOM 792 C C . LYS A 1 98 ? 53.387 39.693 -58.331 1.00 41.06 98 LYS A C 1
ATOM 794 O O . LYS A 1 98 ? 52.331 39.455 -57.709 1.00 41.06 98 LYS A O 1
#

Secondary structure (DSSP, 8-state):
--EEEEEEETTTTEEEEEEEETTEEEEEEEETTEEE---SSSSHHHHHHHHHHHHHHHHHHHHHHHHHHHHHHHHHT-----S-S-------------

pLDDT: mean 79.87, std 16.86, range [41.06, 96.81]

Foldseek 3Di:
DKDWDWDAFPNNQKIWIWIDDDPDIDIFMDGNNHTDDDPPPPCPVVRVVVVVVVVVVVVVVVVVVVVVVVVVVVVVPPDPPPPDPDDDDDDDDDDDDD

Sequence (98 aa):
MFALYRLDLEDGKYTILLQEGLGKFSFEALRHGKSWRDLVGDNLVFALVSRIRELEATLNDACEEIKELEGSLDDAYYEEPSCSDEFDERIRCNEDDK